Protein AF-W1WGZ1-F1 (afdb_monomer)

InterPro domains:
  IPR018484 Carbohydrate kinase FGGY, N-terminal [PF00370] (1-66)
  IPR043129 ATPase, nucleotide binding domain [SSF53067] (2-66)

Mean predicted aligned error: 3.84 Å

Solvent-accessible surface area (backbone atoms only — not comparable to full-atom values): 4507 Å² total; per-residue (Å²): 101,54,98,86,69,45,81,76,62,82,59,82,73,90,77,77,79,43,66,91,46,94,93,45,66,45,69,58,68,67,53,55,50,53,44,56,53,49,29,53,55,49,27,32,62,73,55,73,51,62,76,89,76,55,91,77,86,89,88,83,76,88,77,84,91,106

Radius of gyration: 15.24 Å; Cα contacts (8 Å, |Δi|>4): 44; chains: 1; bounding box: 36×17×42 Å

Nearest PDB structures (foldseek):
  3ezw-assembly2_D  TM=9.923E-01  e=3.346E-07  Escherichia coli K-12
  3ezw-assembly1_G  TM=9.952E-01  e=7.276E-07  Escherichia coli K-12
  2zf5-assembly1_O  TM=9.756E-01  e=1.210E-03  Thermococcus kodakarensis KOD1
  6k79-assembly1_A  TM=9.686E-01  e=1.210E-03  Thermococcus kodakarensis KOD1
  6k78-assembly2_C-3  TM=9.694E-01  e=1.984E-03  Thermococcus kodakarensis KOD1

Sequence (66 aa):
MDHDANIISVSQREFEQIYPKPGWVEHDPMEIWATQSSTLVEVLAKADISSDQIAAIGITNQRETT

Structure (mmCIF, N/CA/C/O back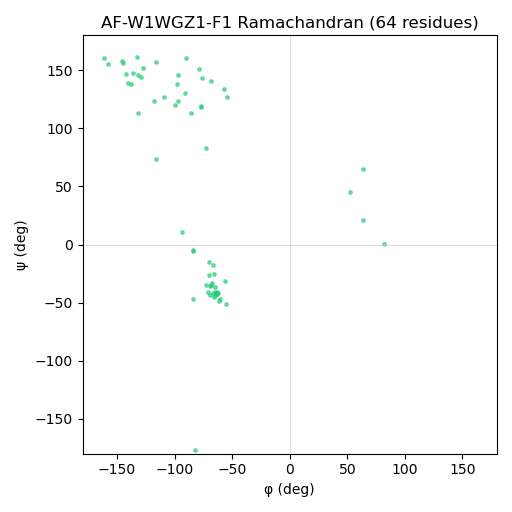bone):
data_AF-W1WGZ1-F1
#
_entry.id   AF-W1WGZ1-F1
#
loop_
_atom_site.group_PDB
_atom_site.id
_atom_site.type_symbol
_atom_site.label_atom_id
_atom_site.label_alt_id
_atom_site.label_comp_id
_atom_site.label_asym_id
_atom_site.label_entity_id
_atom_site.label_seq_id
_atom_site.pdbx_PDB_ins_code
_atom_site.Cartn_x
_atom_site.Cartn_y
_atom_site.Cartn_z
_atom_site.occupancy
_atom_site.B_iso_or_equiv
_atom_site.auth_seq_id
_atom_site.auth_comp_id
_atom_site.auth_asym_id
_atom_site.auth_atom_id
_atom_site.pdbx_PDB_model_num
ATOM 1 N N . MET A 1 1 ? -14.047 0.420 4.864 1.00 92.50 1 MET A N 1
ATOM 2 C CA . MET A 1 1 ? -15.490 0.726 4.788 1.00 92.50 1 MET A CA 1
ATOM 3 C C . MET A 1 1 ? -16.117 0.297 6.098 1.00 92.50 1 MET A C 1
ATOM 5 O O . MET A 1 1 ? -15.560 -0.604 6.719 1.00 92.50 1 MET A O 1
ATOM 9 N N . ASP A 1 2 ? -17.194 0.942 6.531 1.00 93.88 2 ASP A N 1
ATOM 10 C CA . ASP A 1 2 ? -17.993 0.460 7.666 1.00 93.88 2 ASP A CA 1
ATOM 11 C C . ASP A 1 2 ? -18.987 -0.634 7.220 1.00 93.88 2 ASP A C 1
ATOM 13 O O . ASP A 1 2 ? -18.987 -1.066 6.062 1.00 93.88 2 ASP A O 1
ATOM 17 N N . HIS A 1 3 ? -19.823 -1.106 8.148 1.00 94.50 3 HIS A N 1
ATOM 18 C CA . HIS A 1 3 ? -20.840 -2.124 7.872 1.00 94.50 3 HIS A CA 1
ATOM 19 C C . HIS A 1 3 ? -21.961 -1.649 6.932 1.00 94.50 3 HIS A C 1
ATOM 21 O O . HIS A 1 3 ? -22.621 -2.490 6.325 1.00 94.50 3 HIS A O 1
ATOM 27 N N . ASP A 1 4 ? -22.125 -0.335 6.760 1.00 96.94 4 ASP A N 1
ATOM 28 C CA . ASP A 1 4 ? -23.098 0.288 5.857 1.00 96.94 4 ASP A CA 1
ATOM 29 C C . ASP A 1 4 ? -22.486 0.604 4.475 1.00 96.94 4 ASP A C 1
ATOM 31 O O . ASP A 1 4 ? -23.100 1.277 3.648 1.00 96.94 4 ASP A O 1
ATOM 35 N N . ALA A 1 5 ? -21.278 0.089 4.207 1.00 93.25 5 ALA A N 1
ATOM 3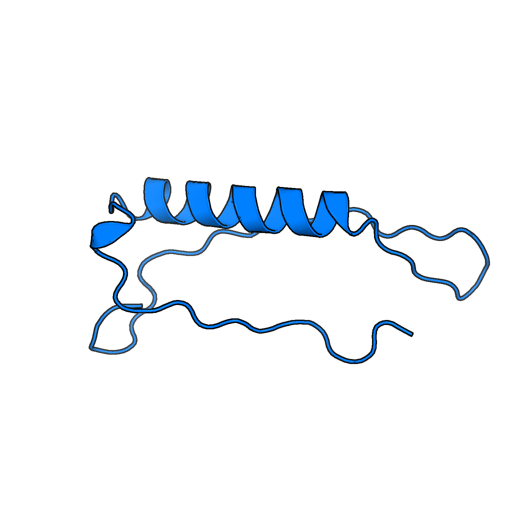6 C CA . ALA A 1 5 ? -20.500 0.294 2.986 1.00 93.25 5 ALA A CA 1
ATOM 37 C C . ALA A 1 5 ? -20.062 1.750 2.730 1.00 93.25 5 ALA A C 1
ATOM 39 O O . ALA A 1 5 ? -19.684 2.096 1.607 1.00 93.25 5 ALA A O 1
ATOM 40 N N . ASN A 1 6 ? -20.019 2.597 3.761 1.00 96.94 6 ASN A N 1
ATOM 41 C CA . ASN A 1 6 ? -19.460 3.938 3.634 1.00 96.94 6 ASN A CA 1
ATOM 42 C C . ASN A 1 6 ? -17.927 3.887 3.608 1.00 96.94 6 ASN A C 1
ATOM 44 O O . ASN A 1 6 ? -17.275 3.110 4.319 1.00 96.94 6 ASN A O 1
ATOM 48 N N . ILE A 1 7 ? -17.318 4.754 2.797 1.00 96.56 7 ILE A N 1
ATOM 49 C CA . ILE A 1 7 ? -15.864 4.938 2.778 1.00 96.56 7 ILE A CA 1
ATOM 50 C C . ILE A 1 7 ? -15.464 5.789 3.990 1.00 96.56 7 ILE A C 1
ATOM 52 O O . ILE 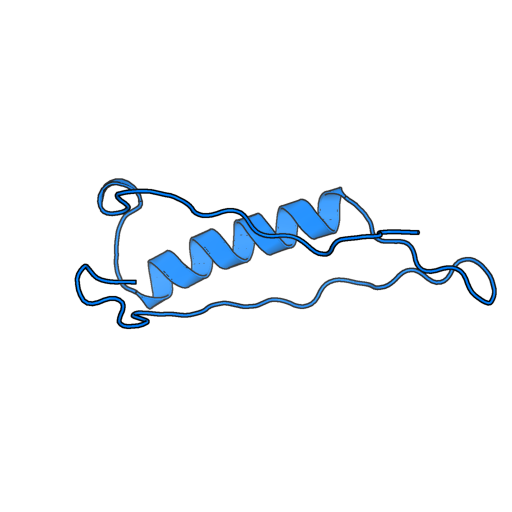A 1 7 ? -15.859 6.944 4.090 1.00 96.56 7 ILE A O 1
ATOM 56 N N . ILE A 1 8 ? -14.651 5.221 4.887 1.00 96.12 8 ILE A N 1
ATOM 57 C CA . ILE A 1 8 ? -14.156 5.905 6.096 1.00 96.12 8 ILE A CA 1
ATOM 58 C C . ILE A 1 8 ? -12.916 6.754 5.777 1.00 96.12 8 ILE A C 1
ATOM 60 O O . ILE A 1 8 ? -12.811 7.900 6.195 1.00 96.12 8 ILE A O 1
ATOM 64 N N . SER A 1 9 ? -11.958 6.184 5.042 1.00 97.38 9 SER A N 1
ATOM 65 C CA . SER A 1 9 ? -10.683 6.820 4.701 1.00 97.38 9 SER A CA 1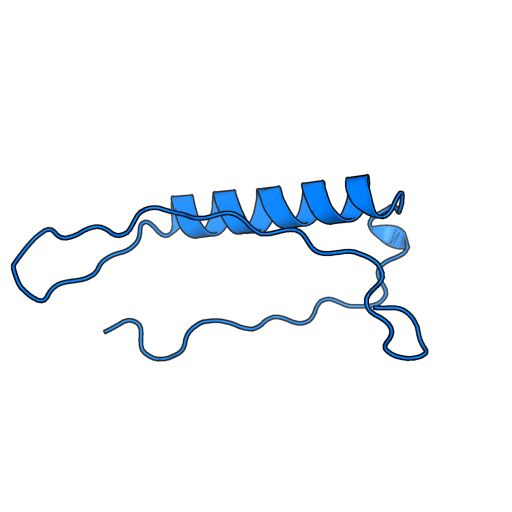
ATOM 66 C C . SER A 1 9 ? -10.088 6.173 3.451 1.00 97.38 9 SER A C 1
ATOM 68 O O . SER A 1 9 ? -10.392 5.018 3.140 1.00 97.38 9 SER A O 1
ATOM 70 N N . VAL A 1 10 ? -9.242 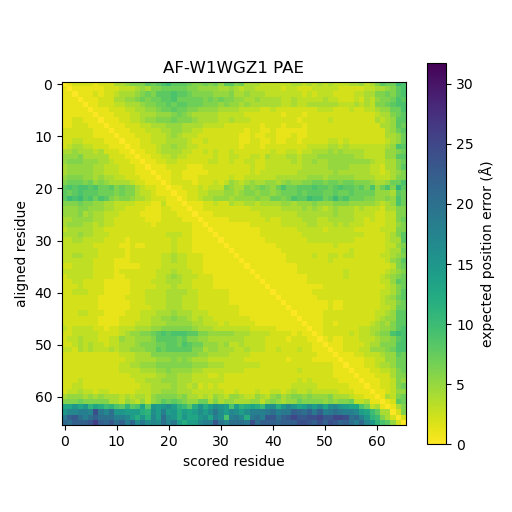6.924 2.744 1.00 97.38 10 VAL A N 1
ATOM 71 C CA . VAL A 1 10 ? -8.514 6.486 1.547 1.00 97.38 10 VAL A CA 1
ATOM 72 C C . VAL A 1 10 ? -7.075 7.005 1.614 1.00 97.38 10 VAL A C 1
ATOM 74 O O . VAL A 1 10 ? -6.818 8.158 1.976 1.00 97.38 10 VAL A O 1
ATOM 77 N N . SER A 1 11 ? -6.126 6.155 1.235 1.00 97.38 11 SER A N 1
ATOM 78 C CA . SER A 1 11 ? -4.746 6.541 0.939 1.00 97.38 11 SER A CA 1
ATOM 79 C C . SER A 1 11 ? -4.352 5.962 -0.417 1.00 97.38 11 SER A C 1
ATOM 81 O O . SER A 1 11 ? -4.798 4.878 -0.788 1.00 97.38 11 SER A O 1
ATOM 83 N N . GLN A 1 12 ? -3.548 6.716 -1.159 1.00 96.62 12 GLN A N 1
ATOM 84 C CA . GLN A 1 12 ? -3.022 6.341 -2.464 1.00 96.62 12 GLN A CA 1
ATOM 85 C C . GLN A 1 12 ? -1.589 6.860 -2.561 1.00 96.62 12 GLN A C 1
ATOM 87 O O . GLN A 1 12 ? -1.274 7.932 -2.036 1.00 96.62 12 GLN A O 1
ATOM 92 N N . ARG A 1 13 ? -0.736 6.126 -3.271 1.00 95.12 13 ARG A N 1
ATOM 93 C CA . ARG A 1 13 ? 0.617 6.560 -3.601 1.00 95.12 13 ARG A CA 1
ATOM 94 C C . ARG A 1 13 ? 0.946 6.137 -5.026 1.00 95.12 13 ARG A C 1
ATOM 96 O O . ARG A 1 13 ? 0.578 5.044 -5.442 1.00 95.12 13 ARG A O 1
ATOM 103 N N . GLU A 1 14 ? 1.604 7.027 -5.754 1.00 93.50 14 GLU A N 1
ATOM 104 C CA . GLU A 1 14 ? 2.149 6.728 -7.077 1.00 93.50 14 GLU A CA 1
ATOM 105 C C . GLU A 1 14 ? 3.459 5.939 -6.936 1.00 93.50 14 GLU A C 1
ATOM 107 O O . GLU A 1 14 ? 4.173 6.089 -5.943 1.00 93.50 14 GLU A O 1
ATOM 112 N N . PHE A 1 15 ? 3.757 5.101 -7.923 1.00 93.38 15 PHE A N 1
ATOM 113 C CA . PHE A 1 15 ? 5.022 4.380 -8.066 1.00 93.38 15 PHE A CA 1
ATOM 114 C C . PHE A 1 15 ? 5.522 4.526 -9.506 1.00 93.38 15 PHE A C 1
ATOM 116 O O . PHE A 1 15 ? 4.760 4.918 -10.398 1.00 93.38 15 PHE A O 1
ATOM 123 N N . GLU A 1 16 ? 6.806 4.269 -9.722 1.00 94.19 16 GLU A N 1
ATOM 124 C CA . GLU A 1 16 ? 7.468 4.516 -10.996 1.00 94.19 16 GLU A CA 1
ATOM 125 C C . GLU A 1 16 ? 6.979 3.581 -12.116 1.00 94.19 16 GLU A C 1
ATOM 127 O O . GLU A 1 16 ? 6.762 2.382 -11.932 1.00 94.19 16 GLU A O 1
ATOM 132 N N . G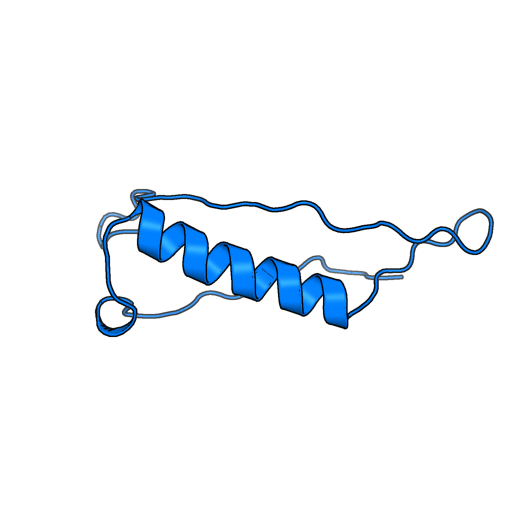LN A 1 17 ? 6.836 4.148 -13.317 1.00 93.25 17 GLN A N 1
ATOM 133 C CA . GLN A 1 17 ? 6.674 3.390 -14.557 1.00 93.25 17 GLN A CA 1
ATOM 134 C C . GLN A 1 17 ? 8.019 3.331 -15.275 1.00 93.25 17 GLN A C 1
ATOM 136 O O . GLN A 1 17 ? 8.576 4.366 -15.647 1.00 93.25 17 GLN A O 1
ATOM 141 N N . ILE A 1 18 ? 8.530 2.123 -15.491 1.00 94.88 18 ILE A N 1
ATOM 142 C CA . ILE A 1 18 ? 9.849 1.896 -16.077 1.00 94.88 18 ILE A CA 1
ATOM 143 C C . ILE A 1 18 ? 9.679 1.641 -17.579 1.00 94.88 18 ILE A C 1
ATOM 145 O O . ILE A 1 18 ? 8.975 0.722 -17.994 1.00 94.88 18 ILE A O 1
ATOM 149 N N . TYR A 1 19 ? 10.353 2.444 -18.408 1.00 95.06 19 TYR A N 1
ATOM 150 C CA . TYR A 1 19 ? 10.273 2.386 -19.874 1.00 95.06 19 TYR A CA 1
ATOM 151 C C . TYR A 1 19 ? 11.628 2.001 -20.495 1.00 95.06 19 TYR A C 1
ATOM 153 O O . TYR A 1 19 ? 12.316 2.854 -21.064 1.00 95.06 19 TYR A O 1
ATOM 161 N N . PRO A 1 20 ? 12.062 0.729 -20.407 1.00 92.75 20 PRO A N 1
ATOM 162 C CA . PRO A 1 20 ? 13.394 0.329 -20.868 1.00 92.75 20 PRO A CA 1
ATOM 163 C C . PRO A 1 20 ? 13.533 0.368 -22.398 1.00 92.75 20 PRO A C 1
ATOM 165 O O . PRO A 1 20 ? 14.638 0.519 -22.923 1.00 92.75 20 PRO A O 1
ATOM 168 N N . LYS A 1 21 ? 12.422 0.204 -23.129 1.00 93.38 21 LYS A N 1
ATOM 169 C CA . LYS A 1 21 ? 12.351 0.214 -24.598 1.00 93.38 21 LYS A CA 1
ATOM 170 C C . LYS A 1 21 ? 11.033 0.843 -25.066 1.00 93.38 21 LYS A C 1
ATOM 172 O O . LYS A 1 21 ? 10.047 0.793 -24.333 1.00 93.38 21 LYS A O 1
ATOM 177 N N . PRO A 1 22 ? 10.969 1.383 -26.298 1.00 93.88 22 PRO A N 1
ATOM 178 C CA . PRO A 1 22 ? 9.716 1.876 -26.860 1.00 93.88 22 PRO A CA 1
ATOM 179 C C . PRO A 1 22 ? 8.618 0.804 -26.833 1.00 93.88 22 PRO A C 1
ATOM 181 O O . PRO A 1 22 ? 8.816 -0.305 -27.329 1.00 93.88 22 PRO A O 1
ATOM 184 N N . GLY A 1 23 ? 7.467 1.151 -26.257 1.00 91.62 23 GLY A N 1
ATOM 185 C CA . GLY A 1 23 ? 6.312 0.258 -26.125 1.00 91.62 23 GLY A CA 1
ATOM 186 C C . GLY A 1 23 ? 6.363 -0.717 -24.945 1.00 91.62 23 GLY A C 1
ATOM 187 O O . GLY A 1 23 ? 5.426 -1.490 -24.797 1.00 91.62 23 GLY A O 1
ATOM 188 N N . TRP A 1 24 ? 7.417 -0.697 -24.122 1.00 92.94 24 TRP A N 1
ATOM 189 C CA . TRP A 1 24 ? 7.516 -1.512 -22.908 1.00 92.94 24 TRP A CA 1
ATOM 190 C C . TRP A 1 24 ? 7.132 -0.683 -21.690 1.00 92.94 24 TRP A C 1
ATOM 192 O O . TRP A 1 24 ? 7.556 0.469 -21.579 1.00 92.94 24 TRP A O 1
ATOM 202 N N . VAL A 1 25 ? 6.375 -1.291 -20.781 1.00 93.50 25 VAL A N 1
ATOM 203 C CA . VAL A 1 25 ? 6.045 -0.720 -19.476 1.00 93.50 25 VAL A CA 1
ATOM 204 C C . VAL A 1 25 ? 6.310 -1.792 -18.432 1.00 93.50 25 VAL A C 1
ATOM 206 O O . VAL A 1 25 ? 5.653 -2.827 -18.410 1.00 93.50 25 VAL A O 1
ATOM 209 N N . GLU A 1 26 ? 7.298 -1.548 -17.587 1.00 93.38 26 GLU A N 1
ATOM 210 C CA . GLU A 1 26 ? 7.670 -2.425 -16.486 1.00 93.38 26 GLU A CA 1
ATOM 211 C C . GLU A 1 26 ? 7.444 -1.709 -15.152 1.00 93.38 26 GLU A C 1
ATOM 213 O O . GLU A 1 26 ? 7.438 -0.479 -15.076 1.00 93.38 26 GLU A O 1
ATOM 218 N N . HIS A 1 27 ? 7.283 -2.489 -14.088 1.00 94.19 27 HIS A N 1
ATOM 219 C CA . HIS A 1 27 ? 7.215 -1.996 -12.716 1.00 94.19 27 HIS A CA 1
ATOM 220 C C . HIS A 1 27 ? 8.146 -2.832 -11.838 1.00 94.19 27 HIS A C 1
ATOM 222 O O . HIS A 1 27 ? 8.250 -4.045 -12.041 1.00 94.19 27 HIS A O 1
ATOM 228 N N . ASP A 1 28 ? 8.771 -2.213 -10.835 1.00 95.25 28 ASP A N 1
ATOM 229 C CA . ASP A 1 28 ? 9.520 -2.944 -9.813 1.00 95.25 28 ASP A CA 1
ATOM 230 C C . ASP A 1 28 ? 8.540 -3.578 -8.798 1.00 95.25 28 ASP A C 1
ATOM 232 O O . ASP A 1 28 ? 7.812 -2.858 -8.103 1.00 95.25 28 ASP A O 1
ATOM 236 N N . PRO A 1 29 ? 8.510 -4.919 -8.649 1.00 94.75 29 PRO A N 1
ATOM 237 C CA . PRO A 1 29 ? 7.672 -5.582 -7.651 1.00 94.75 29 PRO A CA 1
ATOM 238 C C . PRO A 1 29 ? 7.927 -5.109 -6.214 1.00 94.75 29 PRO A C 1
ATOM 240 O O . PRO A 1 29 ? 7.004 -5.106 -5.396 1.00 94.75 29 PRO A O 1
ATOM 243 N N . MET A 1 30 ? 9.160 -4.708 -5.893 1.00 97.31 30 MET A N 1
ATOM 244 C CA . MET A 1 30 ? 9.510 -4.201 -4.568 1.00 97.31 30 MET A CA 1
ATOM 245 C C . MET A 1 30 ? 8.938 -2.810 -4.322 1.00 97.31 30 MET A C 1
ATOM 247 O O . MET A 1 30 ? 8.518 -2.521 -3.201 1.00 97.31 30 MET A O 1
ATOM 251 N N . GLU A 1 31 ? 8.862 -1.971 -5.352 1.00 96.00 31 GLU A N 1
ATOM 252 C CA . GLU A 1 31 ? 8.227 -0.660 -5.258 1.00 96.00 31 GLU A CA 1
ATOM 253 C C . GLU A 1 31 ? 6.704 -0.789 -5.142 1.00 96.00 31 GLU A C 1
ATOM 255 O O . GLU A 1 31 ? 6.093 -0.141 -4.287 1.00 96.00 31 GLU A O 1
ATOM 260 N N . ILE A 1 32 ? 6.092 -1.703 -5.906 1.00 94.81 32 ILE A N 1
ATOM 261 C CA . ILE A 1 32 ? 4.674 -2.060 -5.741 1.00 94.81 32 ILE A CA 1
ATOM 262 C C . ILE A 1 32 ? 4.421 -2.490 -4.292 1.00 94.81 32 ILE A C 1
ATOM 264 O O . ILE A 1 32 ? 3.532 -1.966 -3.625 1.00 94.81 32 ILE A O 1
ATOM 268 N N . TRP A 1 33 ? 5.219 -3.415 -3.758 1.00 96.06 33 TRP A N 1
ATOM 269 C CA . TRP A 1 33 ? 5.051 -3.865 -2.377 1.00 96.06 33 TRP A CA 1
ATOM 270 C C . TRP A 1 33 ? 5.218 -2.726 -1.362 1.00 96.06 33 TRP A C 1
ATOM 272 O O . TRP A 1 33 ? 4.395 -2.567 -0.456 1.00 96.06 33 TRP A O 1
ATOM 282 N N . ALA A 1 34 ? 6.267 -1.915 -1.512 1.00 97.06 34 ALA A N 1
ATOM 283 C CA . ALA A 1 34 ? 6.561 -0.822 -0.596 1.00 97.06 34 ALA A CA 1
ATOM 284 C C . ALA A 1 34 ? 5.450 0.239 -0.590 1.00 97.06 34 ALA A C 1
ATOM 286 O O . ALA A 1 34 ? 5.063 0.719 0.482 1.00 97.06 34 ALA A O 1
ATOM 287 N N . THR A 1 35 ? 4.902 0.582 -1.758 1.00 96.94 35 THR A N 1
ATOM 288 C CA . THR A 1 35 ? 3.800 1.547 -1.881 1.00 96.94 35 THR A CA 1
ATOM 289 C C . THR A 1 35 ? 2.486 1.007 -1.321 1.00 96.94 35 THR A C 1
ATOM 291 O O . THR A 1 35 ? 1.834 1.709 -0.543 1.00 96.94 35 THR A O 1
ATOM 294 N N . GLN A 1 36 ? 2.136 -0.252 -1.593 1.00 97.38 36 GLN A N 1
ATOM 295 C CA . GLN A 1 36 ? 0.936 -0.882 -1.027 1.00 97.38 36 GLN A CA 1
ATOM 296 C C . GLN A 1 36 ? 1.022 -1.033 0.502 1.00 97.38 36 GLN A C 1
ATOM 298 O O . GLN A 1 36 ? 0.060 -0.749 1.215 1.00 97.38 36 GLN A O 1
ATOM 303 N N . SER A 1 37 ? 2.187 -1.410 1.036 1.00 96.88 37 SER A N 1
ATOM 304 C CA . SER A 1 37 ? 2.407 -1.491 2.487 1.00 96.88 37 SER A CA 1
ATOM 305 C C . SER A 1 37 ? 2.325 -0.112 3.156 1.00 96.88 37 SER A C 1
ATOM 307 O O . SER A 1 37 ? 1.661 0.061 4.180 1.00 96.88 37 SER A O 1
ATOM 309 N N . SER A 1 38 ? 2.930 0.907 2.537 1.00 97.06 38 SER A N 1
ATOM 310 C CA . SER A 1 38 ? 2.901 2.279 3.056 1.00 97.06 38 SER A CA 1
ATOM 311 C C . SER A 1 38 ? 1.486 2.861 3.086 1.00 97.06 38 SER A C 1
ATOM 313 O O . SER A 1 38 ? 1.105 3.485 4.074 1.00 97.06 38 SER A O 1
ATOM 315 N N . THR A 1 39 ? 0.695 2.647 2.030 1.00 97.50 39 THR A N 1
ATOM 316 C CA . THR A 1 39 ? -0.689 3.148 1.956 1.00 97.50 39 THR A CA 1
ATOM 317 C C . THR A 1 39 ? -1.610 2.454 2.960 1.00 97.50 39 THR A C 1
ATOM 319 O O . THR A 1 39 ? -2.479 3.115 3.529 1.00 97.50 39 THR A O 1
ATOM 322 N N . LEU A 1 40 ? -1.384 1.168 3.264 1.00 97.31 40 LEU A N 1
ATOM 323 C CA . LEU A 1 40 ? -2.083 0.472 4.349 1.00 97.31 40 LEU A CA 1
ATOM 324 C C . LEU A 1 40 ? -1.799 1.118 5.713 1.00 97.31 40 LEU A C 1
ATOM 326 O O . LEU A 1 40 ? -2.726 1.405 6.465 1.00 97.31 40 LEU A O 1
ATOM 330 N N . VAL A 1 41 ? -0.532 1.382 6.040 1.00 97.19 41 VAL A N 1
ATOM 331 C CA . VAL A 1 41 ? -0.178 2.038 7.312 1.00 97.19 41 VAL A CA 1
ATOM 332 C C . VAL A 1 41 ? -0.770 3.449 7.382 1.00 97.19 41 VAL A C 1
ATOM 334 O O . VAL A 1 41 ? -1.325 3.849 8.405 1.00 97.19 41 VAL A O 1
ATOM 337 N N . GLU A 1 42 ? -0.700 4.195 6.282 1.00 97.81 42 GLU A N 1
ATOM 338 C CA . GLU A 1 42 ? -1.202 5.565 6.207 1.00 9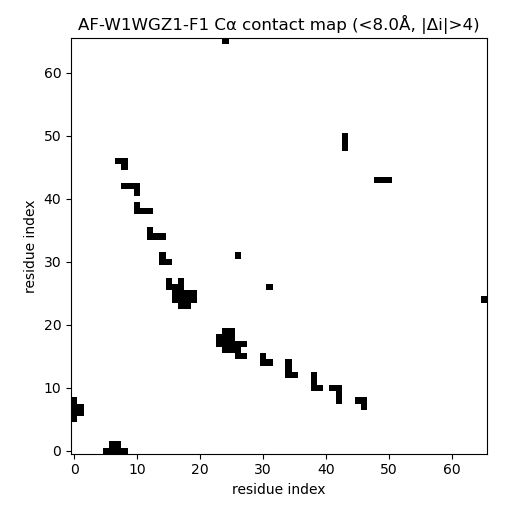7.81 42 GLU A CA 1
ATOM 339 C C . GLU A 1 42 ? -2.729 5.643 6.346 1.00 97.81 42 GLU A C 1
ATOM 341 O O . GLU A 1 42 ? -3.230 6.526 7.042 1.00 97.81 42 GLU A O 1
ATOM 346 N N . VAL A 1 43 ? -3.488 4.732 5.721 1.00 97.88 43 VAL A N 1
ATOM 347 C CA . VAL A 1 43 ? -4.957 4.751 5.814 1.00 97.88 43 VAL A CA 1
ATOM 348 C C . VAL A 1 43 ? -5.443 4.408 7.221 1.00 97.88 43 VAL A C 1
ATOM 350 O O . VAL A 1 43 ? -6.411 5.017 7.675 1.00 97.88 43 VAL A O 1
ATOM 353 N N . LEU A 1 44 ? -4.751 3.506 7.929 1.00 97.62 44 LEU A N 1
ATOM 354 C CA . LEU A 1 44 ? -5.055 3.181 9.327 1.00 97.62 44 LEU A CA 1
ATOM 355 C C . LEU A 1 44 ? -4.792 4.371 10.245 1.00 97.62 44 LEU A C 1
ATOM 357 O O . LEU A 1 44 ? -5.662 4.735 11.031 1.00 97.62 44 LEU A O 1
ATOM 361 N N . ALA A 1 45 ? -3.650 5.041 10.072 1.00 97.38 45 ALA A N 1
ATOM 362 C CA . ALA A 1 45 ? -3.339 6.259 10.814 1.00 97.38 45 ALA A CA 1
ATOM 363 C C . ALA A 1 45 ? -4.343 7.389 10.523 1.00 97.38 45 ALA A C 1
ATOM 365 O O . ALA A 1 45 ? -4.787 8.071 11.439 1.00 97.38 45 ALA A O 1
ATOM 366 N N . LYS A 1 46 ? -4.745 7.575 9.257 1.00 97.56 46 LYS A N 1
ATOM 367 C CA . LYS A 1 46 ? -5.750 8.579 8.858 1.00 97.56 46 LYS A CA 1
ATOM 368 C C . LYS A 1 46 ? -7.140 8.298 9.426 1.00 97.56 46 LYS A C 1
ATOM 370 O O . LYS A 1 46 ? -7.871 9.238 9.711 1.00 97.56 46 LYS A O 1
ATOM 375 N N . ALA A 1 47 ? -7.518 7.026 9.515 1.00 96.69 47 ALA A N 1
ATOM 376 C CA . ALA A 1 47 ? -8.805 6.600 10.054 1.00 96.69 47 ALA A CA 1
ATOM 377 C C . ALA A 1 47 ? -8.814 6.490 11.589 1.00 96.69 47 ALA A C 1
ATOM 379 O O . ALA A 1 47 ? -9.879 6.247 12.145 1.00 96.69 47 ALA A O 1
ATOM 380 N N . ASP A 1 48 ? -7.660 6.667 12.244 1.00 96.81 48 ASP A N 1
ATOM 381 C CA . ASP A 1 48 ? -7.467 6.507 13.691 1.00 96.81 48 ASP A CA 1
ATOM 382 C C . ASP A 1 48 ? -7.969 5.148 14.217 1.00 96.81 48 ASP A C 1
ATOM 384 O O . ASP A 1 48 ? -8.674 5.055 15.220 1.00 96.81 48 ASP A O 1
ATOM 388 N N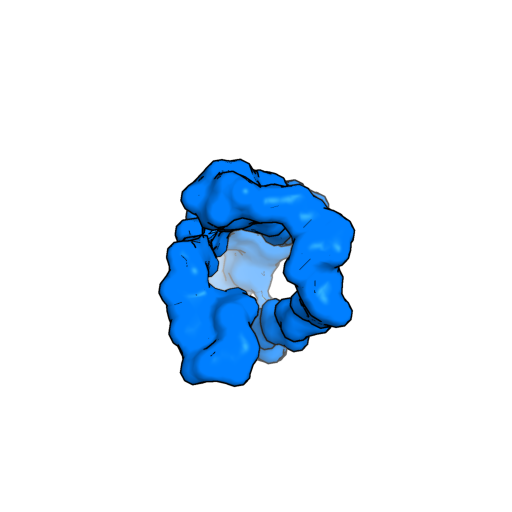 . ILE A 1 49 ? -7.633 4.073 13.493 1.00 95.69 49 ILE A N 1
ATOM 389 C CA . ILE A 1 49 ? -7.987 2.695 13.861 1.00 95.69 49 ILE A CA 1
ATOM 390 C C . ILE A 1 49 ? -6.764 1.784 13.874 1.00 95.69 49 ILE A C 1
ATOM 392 O O . ILE A 1 49 ? -5.804 1.968 13.120 1.00 95.69 49 ILE A O 1
ATOM 396 N N . SER A 1 50 ? -6.823 0.752 14.707 1.00 95.62 50 SER A N 1
ATOM 397 C CA . SER A 1 50 ? -5.826 -0.309 14.762 1.00 95.62 50 SER A CA 1
ATOM 398 C C . SER A 1 50 ? -6.166 -1.463 13.811 1.00 95.62 50 SER A C 1
ATOM 400 O O . SER A 1 50 ? -7.299 -1.633 13.354 1.00 95.62 50 SER A O 1
ATOM 402 N N . SER A 1 51 ? -5.164 -2.280 13.477 1.00 94.06 51 SER A N 1
ATOM 403 C CA . SER A 1 51 ? -5.325 -3.389 12.528 1.00 94.06 51 SER A CA 1
ATOM 404 C C . SER A 1 51 ? -6.257 -4.498 13.026 1.00 94.06 51 SER A C 1
ATOM 406 O O . SER A 1 51 ? -6.870 -5.176 12.206 1.00 94.06 51 SER A O 1
ATOM 408 N N . ASP A 1 52 ? -6.412 -4.671 14.340 1.00 96.50 52 ASP A N 1
ATOM 409 C CA . ASP A 1 52 ? -7.351 -5.622 14.951 1.00 96.50 52 ASP A CA 1
ATOM 410 C C . ASP A 1 52 ? -8.826 -5.221 14.782 1.00 96.50 52 ASP A C 1
ATOM 412 O O . ASP A 1 52 ? -9.709 -6.065 14.919 1.00 96.50 52 ASP A O 1
ATOM 416 N N . GLN A 1 53 ? -9.103 -3.968 14.407 1.00 95.88 53 GLN A N 1
ATOM 417 C CA . GLN A 1 53 ? -10.451 -3.499 14.071 1.00 95.88 53 GLN A CA 1
ATOM 418 C C . GLN A 1 53 ? -10.842 -3.808 12.613 1.00 95.88 53 GLN A C 1
ATOM 420 O O . GLN A 1 53 ? -11.979 -3.556 12.207 1.00 95.88 53 GLN A O 1
ATOM 425 N N . ILE A 1 54 ? -9.925 -4.353 11.805 1.00 95.56 54 ILE A N 1
ATOM 426 C CA . ILE A 1 54 ? -10.189 -4.732 10.414 1.00 95.56 54 ILE A CA 1
ATOM 427 C C . ILE A 1 54 ? -10.784 -6.140 10.374 1.00 95.56 54 ILE A C 1
ATOM 429 O O . ILE A 1 54 ? -10.100 -7.128 10.625 1.00 95.56 54 ILE A O 1
ATOM 433 N N . ALA A 1 55 ? -12.051 -6.248 9.975 1.00 96.81 55 ALA A N 1
ATOM 434 C CA . ALA A 1 55 ? -12.718 -7.545 9.855 1.00 96.81 55 ALA A CA 1
ATOM 435 C C . ALA A 1 55 ? -12.182 -8.406 8.692 1.00 96.81 55 ALA A C 1
ATOM 437 O O . ALA A 1 55 ? -12.145 -9.631 8.791 1.00 96.81 55 ALA A O 1
ATOM 438 N N . ALA A 1 56 ? -11.806 -7.779 7.572 1.00 96.12 56 ALA A N 1
ATOM 439 C CA . ALA A 1 56 ? -11.318 -8.459 6.373 1.00 96.12 56 ALA A CA 1
ATOM 440 C C . ALA A 1 56 ? -10.540 -7.507 5.452 1.00 96.12 56 ALA A C 1
ATOM 442 O O . ALA A 1 56 ? -10.717 -6.289 5.504 1.00 96.12 56 ALA A O 1
ATOM 443 N N . ILE A 1 57 ? -9.726 -8.078 4.559 1.00 95.75 57 ILE A N 1
ATOM 444 C CA . ILE A 1 57 ? -8.998 -7.350 3.511 1.00 95.75 57 ILE A CA 1
ATOM 445 C C . ILE A 1 57 ? -9.475 -7.846 2.146 1.00 95.75 57 ILE A C 1
ATOM 447 O O . ILE A 1 57 ? -9.397 -9.037 1.846 1.00 95.75 57 ILE A O 1
ATOM 451 N N . GLY A 1 58 ? -9.955 -6.923 1.313 1.00 96.12 58 GLY A N 1
ATOM 452 C CA . GLY A 1 58 ? -10.224 -7.174 -0.101 1.00 96.12 58 GLY A CA 1
ATOM 453 C C . GLY A 1 58 ? -8.996 -6.832 -0.938 1.00 96.12 58 GLY A C 1
ATOM 454 O O . GLY A 1 58 ? -8.439 -5.747 -0.791 1.00 96.12 58 GLY A O 1
ATOM 455 N N . ILE A 1 59 ? -8.581 -7.741 -1.817 1.00 95.31 59 ILE A N 1
ATOM 456 C CA . ILE A 1 59 ? -7.443 -7.531 -2.717 1.00 95.31 59 ILE A CA 1
ATOM 457 C C . ILE A 1 59 ? -7.974 -7.381 -4.137 1.00 95.31 59 ILE A C 1
ATOM 459 O O . ILE A 1 59 ? -8.722 -8.226 -4.626 1.00 95.31 59 ILE A O 1
ATOM 463 N N . THR A 1 60 ? -7.572 -6.299 -4.792 1.00 94.50 60 THR A N 1
ATOM 464 C CA . THR A 1 60 ? -7.817 -6.056 -6.212 1.00 94.50 60 THR A CA 1
ATOM 465 C C . THR A 1 60 ? -6.537 -5.530 -6.844 1.00 94.50 60 THR A C 1
ATOM 467 O O . THR A 1 60 ? -5.742 -4.861 -6.181 1.00 94.50 60 THR A O 1
ATOM 470 N N . ASN A 1 61 ? -6.309 -5.864 -8.108 1.00 92.00 61 ASN A N 1
ATOM 471 C CA . ASN A 1 61 ? -5.086 -5.530 -8.824 1.00 92.00 61 ASN A CA 1
ATOM 472 C C . ASN A 1 61 ? -5.378 -5.249 -10.299 1.00 92.00 61 ASN A C 1
ATOM 474 O O . ASN A 1 61 ? -6.378 -5.714 -10.852 1.00 92.00 61 ASN A O 1
ATOM 478 N N . GLN A 1 62 ? -4.472 -4.518 -10.950 1.00 83.81 62 GLN A N 1
ATOM 479 C CA . GLN A 1 62 ? -4.473 -4.380 -12.403 1.00 83.81 62 GLN A CA 1
ATOM 480 C C . GLN A 1 62 ? -4.396 -5.771 -13.048 1.00 83.81 62 GLN A C 1
ATOM 482 O O . GLN A 1 62 ? -3.591 -6.611 -12.640 1.00 83.81 62 GLN A O 1
ATOM 487 N N . ARG A 1 63 ? -5.246 -6.016 -14.050 1.00 75.81 63 ARG A N 1
ATOM 488 C CA . ARG A 1 63 ? -5.193 -7.222 -14.885 1.00 75.81 63 ARG A CA 1
ATOM 489 C C . ARG A 1 63 ? -4.435 -6.898 -16.173 1.00 75.81 63 ARG A C 1
ATOM 491 O O . ARG A 1 63 ? -4.563 -5.782 -16.662 1.00 75.81 63 ARG A O 1
ATOM 498 N N . GLU A 1 64 ? -3.695 -7.875 -16.697 1.00 68.12 64 GLU A N 1
ATOM 499 C CA . GLU A 1 64 ? -2.825 -7.749 -17.883 1.00 68.12 64 GLU A CA 1
ATOM 500 C C . GLU A 1 64 ? -1.653 -6.769 -17.692 1.00 68.12 64 GLU A C 1
ATOM 502 O O . GLU A 1 64 ? -1.548 -5.742 -18.354 1.00 68.12 64 GLU A O 1
ATOM 507 N N . THR A 1 65 ? -0.732 -7.100 -16.784 1.00 60.41 65 THR A N 1
ATOM 508 C CA . THR A 1 65 ? 0.654 -6.617 -16.873 1.00 60.41 65 THR A CA 1
ATOM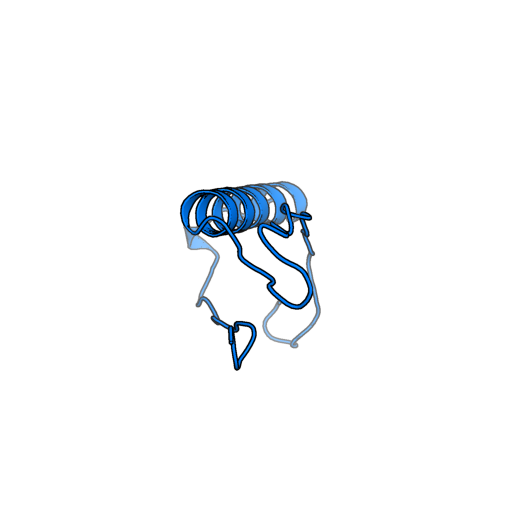 509 C C . THR A 1 65 ? 1.343 -7.360 -18.026 1.00 60.41 65 THR A C 1
ATOM 511 O O . THR A 1 65 ? 1.934 -8.418 -17.817 1.00 60.41 65 THR A O 1
ATOM 514 N N . THR A 1 66 ? 1.140 -6.878 -19.256 1.00 45.38 66 THR A N 1
ATOM 515 C CA . THR A 1 66 ? 1.852 -7.322 -20.476 1.00 45.38 66 THR A CA 1
ATOM 516 C C . THR A 1 66 ? 3.204 -6.661 -20.628 1.00 45.38 66 THR A C 1
ATOM 518 O O . THR A 1 66 ? 3.266 -5.440 -20.369 1.00 45.38 66 THR A O 1
#

Organism: NCBI:txid1403943

Secondary structure (DSSP, 8-state):
--TT-----------PPB-SSTT--B--HHHHHHHHHHHHHHHHHHHT--GGG---------S---

pLDDT: mean 93.35, std 8.6, range [45.38, 97.88]

Foldseek 3Di:
DDPVPDDQFFFADDADWDDPDVPATDGDPVRVVVRVVVRVVVRCVVSVHDPVPDPDDDDDDDPDPD